Protein AF-A0A8H5D2M1-F1 (afdb_monomer_lite)

pLDDT: mean 74.21, std 16.12, range [40.91, 96.0]

InterPro domains:
  IPR021278 ATP synthase subunit K [PF11022] (2-75)
  IPR021278 ATP synthase subunit K [PTHR28074] (1-77)

Sequence (78 aa):
MTYTILGRAVRNEHLALGVLLTAFGGGYFASRGGSSSSRPVPQSVQQAKASVPVSAGSSEEEEFIKKFVEEAEKENKH

Secondary structure (DSSP, 8-state):
-EEEETTEEEEHHHHHHHHHHHHHHHHHHHHS--SSSS----SSHHHHHHHS----SSHHHHHHHHHHHHHHHHHTT-

Foldseek 3Di:
DWDQDPNDTHDPVVVVVVVVCCVVVVVCVVPVDDPDDPDPPQPDLVSVVVPDPLPDVDPVVSVVVVVVSVVVVVVVVD

Structure (mmCIF, N/CA/C/O backbone):
data_AF-A0A8H5D2M1-F1
#
_entry.id   AF-A0A8H5D2M1-F1
#
loop_
_atom_site.group_PDB
_atom_site.id
_atom_site.type_symbol
_atom_site.label_atom_id
_atom_site.label_alt_id
_atom_site.label_comp_id
_atom_site.label_asym_id
_atom_site.label_entity_id
_atom_site.label_seq_id
_atom_site.pdbx_PDB_ins_code
_atom_site.Cartn_x
_atom_site.Cartn_y
_atom_site.Cartn_z
_atom_site.occupancy
_atom_site.B_iso_or_equiv
_atom_site.auth_seq_id
_atom_site.auth_comp_id
_atom_site.auth_asym_id
_atom_site.auth_atom_id
_atom_site.pdbx_PDB_model_num
ATOM 1 N N . MET A 1 1 ? 16.808 6.546 -18.678 1.00 84.62 1 MET A N 1
ATOM 2 C CA . MET A 1 1 ? 17.097 5.117 -18.425 1.00 84.62 1 MET A CA 1
ATOM 3 C C . MET A 1 1 ? 15.884 4.279 -18.794 1.00 84.62 1 MET A C 1
ATOM 5 O O . MET A 1 1 ? 14.763 4.695 -18.504 1.00 84.62 1 MET A O 1
ATOM 9 N N . THR A 1 2 ? 16.109 3.137 -19.440 1.00 87.94 2 THR A N 1
ATOM 10 C CA . THR A 1 2 ? 15.063 2.234 -19.942 1.00 87.94 2 THR A CA 1
ATOM 11 C C . THR A 1 2 ? 15.362 0.824 -19.447 1.00 87.94 2 THR A C 1
ATOM 13 O O . THR A 1 2 ? 16.511 0.396 -19.509 1.00 87.94 2 THR A O 1
ATOM 16 N N . TYR A 1 3 ? 14.342 0.122 -18.962 1.00 90.00 3 TYR A N 1
ATOM 17 C CA . TYR A 1 3 ? 14.445 -1.234 -18.429 1.00 90.00 3 TYR A CA 1
ATOM 18 C C . TYR A 1 3 ? 13.646 -2.199 -19.299 1.00 90.00 3 TYR A C 1
ATOM 20 O O . TYR A 1 3 ? 12.542 -1.875 -19.730 1.00 90.00 3 TYR A O 1
ATOM 28 N N . THR A 1 4 ? 14.181 -3.391 -19.545 1.00 93.62 4 THR A N 1
ATOM 29 C CA . THR A 1 4 ? 13.453 -4.444 -20.261 1.00 93.62 4 THR A CA 1
ATOM 30 C C . THR A 1 4 ? 12.684 -5.290 -19.256 1.00 93.62 4 THR A C 1
ATOM 32 O O . THR A 1 4 ? 13.281 -6.017 -18.468 1.00 93.62 4 THR A O 1
ATOM 35 N N . ILE A 1 5 ? 11.358 -5.203 -19.286 1.00 89.69 5 ILE A N 1
ATOM 36 C CA . ILE A 1 5 ? 10.449 -5.953 -18.416 1.00 89.69 5 ILE A CA 1
ATOM 37 C C . ILE A 1 5 ? 9.566 -6.808 -19.321 1.00 89.69 5 ILE A C 1
ATOM 39 O O . ILE A 1 5 ? 8.925 -6.281 -20.228 1.00 89.69 5 ILE A O 1
ATOM 43 N N . LEU A 1 6 ? 9.557 -8.129 -19.112 1.00 91.44 6 LEU A N 1
ATOM 44 C CA . LEU A 1 6 ? 8.772 -9.080 -19.919 1.00 91.44 6 LEU A CA 1
ATOM 45 C C . LEU A 1 6 ? 8.985 -8.912 -21.443 1.00 91.44 6 LEU A C 1
ATOM 47 O O . LEU A 1 6 ? 8.046 -8.979 -22.232 1.00 91.44 6 LEU A O 1
ATOM 51 N N . GLY A 1 7 ? 10.224 -8.630 -21.861 1.00 92.38 7 GLY A N 1
ATOM 52 C CA . GLY A 1 7 ? 10.582 -8.424 -23.272 1.00 92.38 7 GLY A CA 1
ATOM 53 C C . GLY A 1 7 ? 10.163 -7.071 -23.863 1.00 92.38 7 GLY A C 1
ATOM 54 O O . GLY A 1 7 ? 10.350 -6.843 -25.056 1.00 92.38 7 GLY A O 1
ATOM 55 N N . ARG A 1 8 ? 9.618 -6.150 -23.058 1.00 91.50 8 ARG A N 1
ATOM 56 C CA . ARG A 1 8 ? 9.248 -4.792 -23.477 1.00 91.50 8 ARG A CA 1
ATOM 57 C C . ARG A 1 8 ? 10.157 -3.762 -22.818 1.00 91.50 8 ARG A C 1
ATOM 59 O O . ARG A 1 8 ? 10.430 -3.832 -21.624 1.00 91.50 8 ARG A O 1
ATOM 66 N N . ALA A 1 9 ? 10.596 -2.781 -23.599 1.00 92.06 9 ALA A N 1
ATOM 67 C CA . ALA A 1 9 ? 11.342 -1.639 -23.092 1.00 92.06 9 ALA A CA 1
ATOM 68 C C . ALA A 1 9 ? 10.390 -0.655 -22.389 1.00 92.06 9 ALA A C 1
ATOM 70 O O . ALA A 1 9 ? 9.508 -0.074 -23.020 1.00 92.06 9 ALA A O 1
ATOM 71 N N . VAL A 1 10 ? 10.576 -0.460 -21.085 1.00 90.12 10 VAL A N 1
ATOM 72 C CA . VAL A 1 10 ? 9.791 0.438 -20.230 1.00 90.12 10 VAL A CA 1
ATOM 73 C C . VAL A 1 10 ? 10.693 1.564 -19.734 1.00 90.12 10 VAL A C 1
ATOM 75 O O . VAL A 1 10 ? 11.780 1.328 -19.203 1.00 90.12 10 VAL A O 1
ATOM 78 N N . ARG A 1 11 ? 10.262 2.816 -19.907 1.00 92.44 11 ARG A N 1
ATOM 79 C CA . ARG A 1 11 ? 11.006 3.977 -19.399 1.00 92.44 11 ARG A CA 1
ATOM 80 C C . ARG A 1 11 ? 10.918 4.046 -17.877 1.00 92.44 11 ARG A C 1
ATOM 82 O O . ARG A 1 11 ? 9.858 3.801 -17.305 1.00 92.44 11 ARG A O 1
ATOM 89 N N . ASN A 1 12 ? 12.018 4.446 -17.239 1.00 92.19 12 ASN A N 1
ATOM 90 C CA . ASN A 1 12 ? 12.100 4.587 -15.782 1.00 92.19 12 ASN A CA 1
ATOM 91 C C . ASN A 1 12 ? 10.987 5.477 -15.198 1.00 92.19 12 ASN A C 1
ATOM 93 O O . ASN A 1 12 ? 10.433 5.156 -14.156 1.00 92.19 12 ASN A O 1
ATOM 97 N N . GLU A 1 13 ? 10.632 6.566 -15.884 1.00 89.69 13 GLU A N 1
ATOM 98 C CA . GLU A 1 13 ? 9.593 7.505 -15.437 1.00 89.69 13 GLU A CA 1
ATOM 99 C C . GLU A 1 13 ? 8.212 6.841 -15.297 1.00 89.69 13 GLU A C 1
ATOM 101 O O . GLU A 1 13 ? 7.528 7.029 -14.296 1.00 89.69 13 GLU A O 1
ATOM 106 N N . HIS A 1 14 ? 7.826 5.990 -16.249 1.00 90.38 14 HIS A N 1
ATOM 107 C CA . HIS A 1 14 ? 6.550 5.273 -16.202 1.00 90.38 14 HIS A CA 1
ATOM 108 C C . HIS A 1 14 ? 6.582 4.113 -15.211 1.00 90.38 14 HIS A C 1
ATOM 110 O O . HIS A 1 14 ? 5.582 3.844 -14.551 1.00 90.38 14 HIS A O 1
ATOM 116 N N . LEU A 1 15 ? 7.734 3.453 -15.076 1.00 93.06 15 LEU A N 1
ATOM 117 C CA . LEU A 1 15 ? 7.918 2.394 -14.091 1.00 93.06 15 LEU A CA 1
ATOM 118 C C . LEU A 1 15 ? 7.777 2.939 -12.665 1.00 93.06 15 LEU A C 1
ATOM 120 O O . LEU A 1 15 ? 7.021 2.387 -11.871 1.00 93.06 15 LEU A O 1
ATOM 124 N N . ALA A 1 16 ? 8.449 4.052 -12.365 1.00 93.44 16 ALA A N 1
ATOM 125 C CA . ALA A 1 16 ? 8.367 4.708 -11.067 1.00 93.44 16 ALA A CA 1
ATOM 126 C C . ALA A 1 16 ? 6.929 5.144 -10.749 1.00 93.44 16 ALA A C 1
ATOM 128 O O . ALA A 1 16 ? 6.415 4.828 -9.678 1.00 93.44 16 ALA A O 1
ATOM 129 N N . LEU A 1 17 ? 6.246 5.794 -11.698 1.00 95.25 17 LEU A N 1
ATOM 130 C CA . LEU A 1 17 ? 4.848 6.199 -11.519 1.00 95.25 17 LEU A CA 1
ATOM 131 C C . LEU A 1 17 ? 3.912 4.999 -11.320 1.00 95.25 17 LEU A C 1
ATOM 133 O O . LEU A 1 17 ? 3.042 5.048 -10.454 1.00 95.25 17 LEU A O 1
ATOM 137 N N . GLY A 1 18 ? 4.105 3.912 -12.069 1.00 94.06 18 GLY A N 1
ATOM 138 C CA . GLY A 1 18 ? 3.311 2.691 -11.934 1.00 94.06 18 GLY A CA 1
ATOM 139 C C . GLY A 1 18 ? 3.480 2.022 -10.571 1.00 94.06 18 GLY A C 1
ATOM 140 O O . GLY A 1 18 ? 2.488 1.633 -9.955 1.00 94.06 18 GLY A O 1
ATOM 141 N N . VAL A 1 19 ? 4.714 1.937 -10.063 1.00 94.75 19 VAL A N 1
ATOM 142 C CA . VAL A 1 19 ? 4.996 1.387 -8.726 1.00 94.75 19 VAL A CA 1
ATOM 143 C C . VAL A 1 19 ? 4.357 2.248 -7.642 1.00 94.75 19 VAL A C 1
ATOM 145 O O . VAL A 1 19 ? 3.672 1.708 -6.778 1.00 94.75 19 VAL A O 1
ATOM 148 N N . LEU A 1 20 ? 4.517 3.573 -7.707 1.00 95.44 20 LEU A N 1
ATOM 149 C CA . LEU A 1 20 ? 3.922 4.484 -6.727 1.00 95.44 20 LEU A CA 1
ATOM 150 C C . LEU A 1 20 ? 2.392 4.389 -6.744 1.00 95.44 20 LEU A C 1
ATOM 152 O O . LEU A 1 20 ? 1.778 4.194 -5.700 1.00 95.44 20 LEU A O 1
ATOM 156 N N . LEU A 1 21 ? 1.768 4.443 -7.922 1.00 96.00 21 LEU A N 1
ATOM 157 C CA . LEU A 1 21 ? 0.315 4.336 -8.053 1.00 96.00 21 LEU A CA 1
ATOM 158 C C . LEU A 1 21 ? -0.209 2.982 -7.564 1.00 96.00 21 LEU A C 1
ATOM 160 O O . LEU A 1 21 ? -1.247 2.931 -6.914 1.00 96.00 21 LEU A O 1
ATOM 164 N N . THR A 1 22 ? 0.517 1.895 -7.822 1.00 95.50 22 THR A N 1
ATOM 165 C CA . THR A 1 22 ? 0.145 0.559 -7.336 1.00 95.50 22 THR A CA 1
ATOM 166 C C . THR A 1 22 ? 0.304 0.453 -5.822 1.00 95.50 22 THR A C 1
ATOM 168 O O . THR A 1 22 ? -0.573 -0.092 -5.161 1.00 95.50 22 THR A O 1
ATOM 171 N N . ALA A 1 23 ? 1.380 0.998 -5.255 1.00 95.00 23 ALA A N 1
ATOM 172 C CA . ALA A 1 23 ? 1.620 0.978 -3.816 1.00 95.00 23 ALA A CA 1
ATOM 173 C C . ALA A 1 23 ? 0.567 1.801 -3.058 1.00 95.00 23 ALA A C 1
ATOM 175 O O . ALA A 1 23 ? -0.069 1.291 -2.137 1.00 95.00 23 ALA A O 1
ATOM 176 N N . PHE A 1 24 ? 0.327 3.046 -3.476 1.00 93.31 24 PHE A N 1
ATOM 177 C CA . PHE A 1 24 ? -0.664 3.915 -2.839 1.00 93.31 24 PHE A CA 1
ATOM 178 C C . PHE A 1 24 ? -2.095 3.481 -3.144 1.00 93.31 24 PHE A C 1
ATOM 180 O O . PHE A 1 24 ? -2.911 3.401 -2.233 1.00 93.31 24 PHE A O 1
ATOM 187 N N . GLY A 1 25 ? -2.407 3.162 -4.400 1.00 92.88 25 GLY A N 1
ATOM 188 C CA . GLY A 1 25 ? -3.728 2.692 -4.807 1.00 92.88 25 GLY A CA 1
ATOM 189 C C . GLY A 1 25 ? -4.065 1.350 -4.169 1.00 92.88 25 GLY A C 1
ATOM 190 O O . GLY A 1 25 ? -5.115 1.216 -3.553 1.00 92.88 25 GLY A O 1
ATOM 191 N N . GLY A 1 26 ? -3.156 0.378 -4.240 1.00 91.06 26 GLY A N 1
ATOM 192 C CA . GLY A 1 26 ? -3.314 -0.934 -3.617 1.00 91.06 26 GLY A CA 1
ATOM 193 C C . GLY A 1 26 ? -3.411 -0.848 -2.096 1.00 91.06 26 GLY A C 1
ATOM 194 O O . GLY A 1 26 ? -4.318 -1.435 -1.516 1.00 91.06 26 GLY A O 1
ATOM 195 N N . GLY A 1 27 ? -2.550 -0.053 -1.453 1.00 89.25 27 GLY A N 1
ATOM 196 C CA . GLY A 1 27 ? -2.623 0.216 -0.016 1.00 89.25 27 GLY A CA 1
ATOM 197 C C . GLY A 1 27 ? -3.937 0.887 0.390 1.00 89.25 27 GLY A C 1
ATOM 198 O O . GLY A 1 27 ? -4.576 0.464 1.352 1.00 89.25 27 GLY A O 1
ATOM 199 N N . TYR A 1 28 ? -4.398 1.880 -0.372 1.00 88.31 28 TYR A N 1
ATOM 200 C CA . TYR A 1 28 ? -5.689 2.532 -0.160 1.00 88.31 28 TYR A CA 1
ATOM 201 C C . TYR A 1 28 ? -6.859 1.564 -0.352 1.00 88.31 28 TYR A C 1
ATOM 203 O O . TYR A 1 28 ? -7.734 1.510 0.498 1.00 88.31 28 TYR A O 1
ATOM 211 N N . PHE A 1 29 ? -6.878 0.747 -1.406 1.00 86.31 29 PHE A N 1
ATOM 212 C CA . PHE A 1 29 ? -7.941 -0.243 -1.608 1.00 86.31 29 PHE A CA 1
ATOM 213 C C . PHE A 1 29 ? -7.929 -1.353 -0.552 1.00 86.31 29 PHE A C 1
ATOM 215 O O . PHE A 1 29 ? -8.994 -1.791 -0.130 1.00 86.31 29 PHE A O 1
ATOM 222 N N . ALA A 1 30 ? -6.752 -1.783 -0.096 1.00 84.56 30 ALA A N 1
ATOM 223 C CA . ALA A 1 30 ? -6.626 -2.785 0.959 1.00 84.56 30 ALA A CA 1
ATOM 224 C C . ALA A 1 30 ? -7.037 -2.245 2.339 1.00 84.56 30 ALA A C 1
ATOM 226 O O . ALA A 1 30 ? -7.576 -2.990 3.154 1.00 84.56 30 ALA A O 1
ATOM 227 N N . SER A 1 31 ? -6.797 -0.958 2.608 1.00 83.56 31 SER A N 1
ATOM 228 C CA . SER A 1 31 ? -7.135 -0.316 3.887 1.00 83.56 31 SER A CA 1
ATOM 229 C C . SER A 1 31 ? -8.531 0.305 3.916 1.00 83.56 31 SER A C 1
ATOM 231 O O . SER A 1 31 ? -9.121 0.442 4.988 1.00 83.56 31 S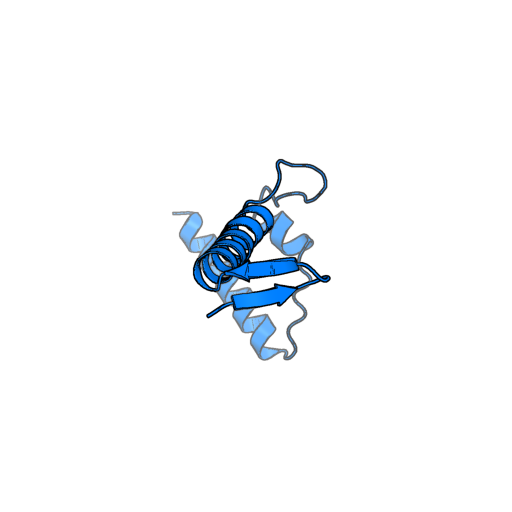ER A O 1
ATOM 233 N N . ARG A 1 32 ? -9.098 0.653 2.757 1.00 76.81 32 ARG A N 1
ATOM 234 C CA . ARG A 1 32 ? -10.463 1.163 2.626 1.00 76.81 32 ARG A CA 1
ATOM 235 C C . ARG A 1 32 ? -11.434 -0.000 2.751 1.00 76.81 32 ARG A C 1
ATOM 237 O O . ARG A 1 32 ? -11.917 -0.521 1.750 1.00 76.81 32 ARG A O 1
ATOM 244 N N . GLY A 1 33 ? -11.655 -0.416 3.998 1.00 64.75 33 GLY A N 1
ATOM 245 C CA . GLY A 1 33 ? -12.505 -1.534 4.388 1.00 64.75 33 GLY A CA 1
ATOM 246 C C . GLY A 1 33 ? -13.739 -1.654 3.498 1.00 64.75 33 GLY A C 1
ATOM 247 O O . GLY A 1 33 ? -14.532 -0.719 3.381 1.00 64.75 33 GLY A O 1
ATOM 248 N N . GLY A 1 34 ? -13.854 -2.800 2.824 1.00 61.25 34 GLY A N 1
ATOM 249 C CA . GLY A 1 34 ? -14.984 -3.102 1.957 1.00 61.25 34 GLY A CA 1
ATOM 250 C C . GLY A 1 34 ? -16.296 -3.058 2.738 1.00 61.25 34 GLY A C 1
ATOM 251 O O . GLY A 1 34 ? -16.354 -3.456 3.902 1.00 61.25 34 GLY A O 1
ATOM 252 N N . SER A 1 35 ? -17.349 -2.566 2.088 1.00 60.25 35 SER A N 1
ATOM 253 C CA . SER A 1 35 ? -18.710 -2.560 2.616 1.00 60.25 35 SER A CA 1
ATOM 254 C C . SER A 1 35 ? -19.099 -3.958 3.104 1.00 60.25 35 SER A C 1
ATOM 256 O O . SER A 1 35 ? -19.223 -4.878 2.298 1.00 60.25 35 SER A O 1
ATOM 258 N N . SER A 1 36 ? -19.261 -4.090 4.422 1.00 58.44 36 SER A N 1
ATOM 259 C CA . SER A 1 36 ? -20.104 -5.063 5.126 1.00 58.44 36 SER A CA 1
ATOM 260 C C . SER A 1 36 ? -20.511 -6.311 4.331 1.00 58.44 36 SER A C 1
ATOM 262 O O . SER A 1 36 ? -21.624 -6.405 3.820 1.00 5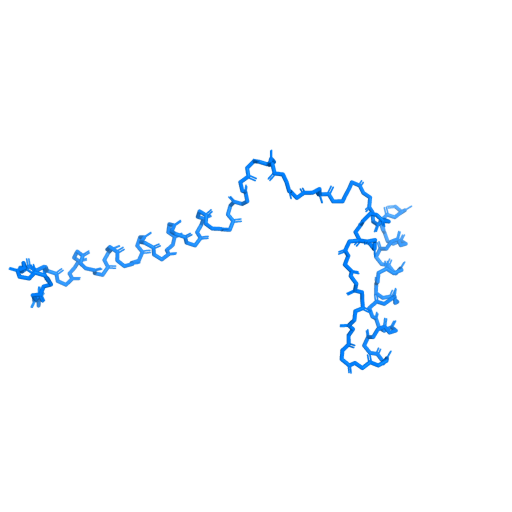8.44 36 SER A O 1
ATOM 264 N N . SER A 1 37 ? -19.643 -7.316 4.334 1.00 52.66 37 SER A N 1
ATOM 265 C CA . SER A 1 37 ? -20.085 -8.700 4.476 1.00 52.66 37 SER A CA 1
ATOM 266 C C . SER A 1 37 ? -19.005 -9.463 5.243 1.00 52.66 37 SER A C 1
ATOM 268 O O . SER A 1 37 ? -17.834 -9.413 4.887 1.00 52.66 37 SER A O 1
ATOM 270 N N . SER A 1 38 ? -19.416 -10.086 6.347 1.00 53.69 38 SER A N 1
ATOM 271 C CA . SER A 1 38 ? -18.682 -11.059 7.174 1.00 53.69 38 SER A CA 1
ATOM 272 C C . SER A 1 38 ? -17.576 -10.625 8.150 1.00 53.69 38 SER A C 1
ATOM 274 O O . SER A 1 38 ? -16.874 -11.500 8.653 1.00 53.69 38 SER A O 1
ATOM 276 N N . ARG A 1 39 ? -17.467 -9.356 8.562 1.00 52.81 39 ARG A N 1
ATOM 277 C CA . ARG A 1 39 ? -16.916 -9.074 9.904 1.00 52.81 39 ARG A CA 1
ATOM 278 C C . ARG A 1 39 ? -17.955 -8.304 10.707 1.00 52.81 39 ARG A C 1
ATOM 280 O O . ARG A 1 39 ? -18.263 -7.180 10.313 1.00 52.81 39 ARG A O 1
ATOM 287 N N . PRO A 1 40 ? -18.546 -8.890 11.766 1.00 49.94 40 PRO A N 1
ATOM 288 C CA . PRO A 1 40 ? -19.396 -8.119 12.653 1.00 49.94 40 PRO A CA 1
ATOM 289 C C . PRO A 1 40 ? -18.506 -7.031 13.245 1.00 49.94 40 PRO A C 1
ATOM 291 O O . PRO A 1 40 ? -17.603 -7.317 14.027 1.00 49.94 40 PRO A O 1
ATOM 294 N N . VAL A 1 41 ? -18.711 -5.791 12.802 1.00 56.44 41 VAL A N 1
ATOM 295 C CA . VAL A 1 41 ? -18.223 -4.634 13.542 1.00 56.44 41 VAL A CA 1
ATOM 296 C C . VAL A 1 41 ? -18.907 -4.752 14.899 1.00 56.44 41 VAL A C 1
ATOM 298 O O . VAL A 1 41 ? -20.141 -4.782 14.926 1.00 56.44 41 VAL A O 1
ATOM 301 N N . PRO A 1 42 ? -18.158 -4.924 15.997 1.00 52.53 42 PRO A N 1
ATOM 302 C CA . PRO A 1 42 ? -18.772 -5.054 17.300 1.00 52.53 42 PRO A CA 1
ATOM 303 C C . PRO A 1 42 ? -19.561 -3.773 17.574 1.00 52.53 42 PRO A C 1
ATOM 305 O O . PRO A 1 42 ? -18.990 -2.692 17.678 1.00 52.53 42 PRO A O 1
ATOM 308 N N . GLN A 1 43 ? -20.888 -3.889 17.633 1.00 56.34 43 GLN A N 1
ATOM 309 C CA . GLN A 1 43 ? -21.800 -2.758 17.836 1.00 56.34 43 GLN A CA 1
ATOM 310 C C . GLN A 1 43 ? -21.779 -2.256 19.285 1.00 56.34 43 GLN A C 1
ATOM 312 O O . GLN A 1 43 ? -22.429 -1.271 19.624 1.00 56.34 43 GLN A O 1
ATOM 317 N N . SER A 1 44 ? -21.023 -2.933 20.148 1.00 54.44 44 SER A N 1
ATOM 318 C CA . SER A 1 44 ? -20.757 -2.531 21.516 1.00 54.44 44 SER A CA 1
ATOM 319 C C . SER A 1 44 ? -19.357 -2.972 21.936 1.00 54.44 44 SER A C 1
ATOM 321 O O . SER A 1 44 ? -18.817 -3.972 21.454 1.00 54.44 44 SER A O 1
ATOM 323 N N . VAL A 1 45 ? -18.789 -2.253 22.901 1.00 56.72 45 VAL A N 1
ATOM 324 C CA . VAL A 1 45 ? -17.511 -2.581 23.557 1.00 56.72 45 VAL A CA 1
ATOM 325 C C . VAL A 1 45 ? -17.503 -4.017 24.111 1.00 56.72 45 VAL A C 1
ATOM 327 O O . VAL A 1 45 ? -16.491 -4.712 24.049 1.00 56.72 45 VAL A O 1
ATOM 330 N N . GLN A 1 46 ? -18.664 -4.524 24.545 1.00 54.62 46 GLN A N 1
ATOM 331 C CA . GLN A 1 46 ? -18.839 -5.911 24.994 1.00 54.62 46 GLN A CA 1
ATOM 332 C C . GLN A 1 46 ? -18.670 -6.937 23.864 1.00 54.62 46 GLN A C 1
ATOM 334 O O . GLN A 1 46 ? -18.115 -8.013 24.076 1.00 54.62 46 GLN A O 1
ATOM 339 N N . GLN A 1 47 ? -19.107 -6.607 22.649 1.00 54.38 47 GLN A N 1
ATOM 340 C CA . GLN A 1 47 ? -18.979 -7.480 21.483 1.00 54.38 47 GLN A CA 1
ATOM 341 C C . GLN A 1 47 ? -17.535 -7.490 20.946 1.00 54.38 47 GLN A C 1
ATOM 343 O O . GLN A 1 47 ? -17.075 -8.504 20.422 1.00 54.38 47 GLN A O 1
ATOM 348 N N . ALA A 1 48 ? -16.788 -6.398 21.155 1.00 55.38 48 ALA A N 1
ATOM 349 C CA . ALA A 1 48 ? -15.355 -6.328 20.871 1.00 55.38 48 ALA A CA 1
ATOM 350 C C . ALA A 1 48 ? -14.558 -7.215 21.841 1.00 55.38 48 ALA A C 1
ATOM 352 O O . ALA A 1 48 ? -13.737 -8.015 21.389 1.00 55.38 48 ALA A O 1
ATOM 353 N N . LYS A 1 49 ? -14.888 -7.156 23.144 1.00 55.97 49 LYS A N 1
ATOM 354 C CA . LYS A 1 49 ? -14.333 -8.030 24.198 1.00 55.97 49 LYS A CA 1
ATOM 355 C C . LYS A 1 49 ? -14.572 -9.521 23.926 1.00 55.97 49 LYS A C 1
ATOM 357 O O . LYS A 1 49 ? -13.710 -10.334 24.230 1.00 55.97 49 LYS A O 1
ATOM 362 N N . ALA A 1 50 ? -15.712 -9.884 23.334 1.00 58.66 50 ALA A N 1
ATOM 363 C CA . ALA A 1 50 ? -16.029 -11.275 23.000 1.00 58.66 50 ALA A CA 1
ATOM 364 C C . ALA A 1 50 ? -15.315 -11.796 21.735 1.00 58.66 50 ALA A C 1
ATOM 366 O O . ALA A 1 50 ? -15.146 -13.005 21.592 1.00 58.66 50 ALA A O 1
ATOM 367 N N . SER A 1 51 ? -14.920 -10.914 20.806 1.00 56.22 51 SER A N 1
ATOM 368 C CA . SER A 1 51 ? -14.317 -11.323 19.523 1.00 56.22 51 SER A CA 1
ATOM 369 C C . SER A 1 51 ? -12.786 -11.326 19.516 1.00 56.22 51 SER A C 1
ATOM 371 O O . SER A 1 51 ? -12.184 -11.970 18.657 1.00 56.22 51 SER A O 1
ATOM 373 N N . VAL A 1 52 ? -12.158 -10.615 20.456 1.00 59.66 52 VAL A N 1
ATOM 374 C CA . VAL A 1 52 ? -10.701 -10.525 20.569 1.00 59.66 52 VAL A CA 1
ATOM 375 C C . VAL A 1 52 ? -10.273 -11.318 21.801 1.00 59.66 52 VAL A C 1
ATOM 377 O O . VAL A 1 52 ? -10.423 -10.815 22.915 1.00 59.66 52 VAL A O 1
ATOM 380 N N . PRO A 1 53 ? -9.761 -12.555 21.650 1.00 58.78 53 PRO A N 1
ATOM 381 C CA . PRO A 1 53 ? -9.132 -13.235 22.770 1.00 58.78 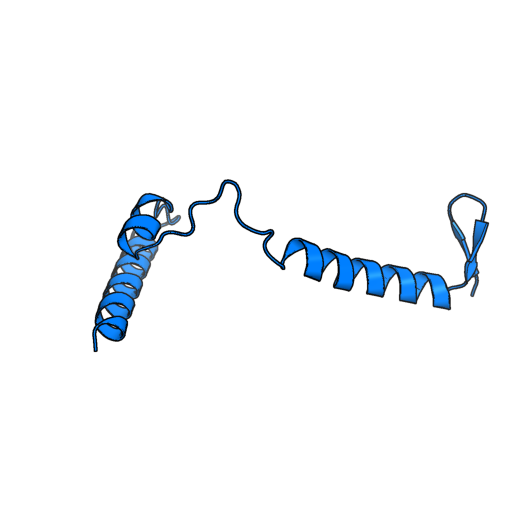53 PRO A CA 1
ATOM 382 C C . PRO A 1 53 ? -7.957 -12.372 23.241 1.00 58.78 53 PRO A C 1
ATOM 384 O O . PRO A 1 53 ? -7.001 -12.154 22.497 1.00 58.78 53 PRO A O 1
ATOM 387 N N . VAL A 1 54 ? -8.052 -11.845 24.464 1.00 59.97 54 VAL A N 1
ATOM 388 C CA . VAL A 1 54 ? -6.951 -11.151 25.140 1.00 59.97 54 VAL A CA 1
ATOM 389 C C . VAL A 1 54 ? -5.944 -12.224 25.537 1.00 59.97 54 VAL A C 1
ATOM 391 O O . VAL A 1 54 ? -5.972 -12.722 26.651 1.00 59.97 54 VAL A O 1
ATOM 394 N N . SER A 1 55 ? -5.136 -12.660 24.577 1.00 56.12 55 SER A N 1
ATOM 395 C CA . SER A 1 55 ? -4.003 -13.551 24.797 1.00 56.12 55 SER A CA 1
ATOM 396 C C . SER A 1 55 ? -2.755 -12.710 24.576 1.00 56.12 55 SER A C 1
ATOM 398 O O . SER A 1 55 ? -2.223 -12.665 23.466 1.00 56.12 55 SER A O 1
ATOM 400 N N . ALA A 1 56 ? -2.341 -11.967 25.603 1.00 55.97 56 ALA A N 1
ATOM 401 C CA . ALA A 1 56 ? -1.046 -11.297 25.572 1.00 55.97 56 ALA A CA 1
ATOM 402 C C . ALA A 1 56 ? 0.045 -12.318 25.927 1.00 55.97 56 ALA A C 1
ATOM 404 O O . ALA A 1 56 ? -0.223 -13.332 26.569 1.00 55.97 56 ALA A O 1
ATOM 405 N N . GLY A 1 57 ? 1.283 -12.091 25.487 1.00 57.50 57 GLY A N 1
ATOM 406 C CA . GLY A 1 57 ? 2.387 -13.027 25.736 1.00 57.50 57 GLY A CA 1
ATOM 407 C C . GLY A 1 57 ? 2.811 -13.116 27.210 1.00 57.50 57 GLY A C 1
ATOM 408 O O . GLY A 1 57 ? 3.609 -13.986 27.553 1.00 57.50 57 GLY A O 1
ATOM 409 N N . SER A 1 58 ? 2.293 -12.230 28.071 1.00 63.56 58 SER A N 1
ATOM 410 C CA . SER A 1 58 ? 2.618 -12.112 29.494 1.00 63.56 58 SER A CA 1
ATOM 411 C C . SER A 1 58 ? 1.405 -11.653 30.317 1.00 63.56 58 SER A C 1
ATOM 413 O O . SER A 1 58 ? 0.619 -10.816 29.872 1.00 63.56 58 SER A O 1
ATOM 415 N N . SER A 1 59 ? 1.289 -12.155 31.553 1.00 69.25 59 SER A N 1
ATOM 416 C CA . SER A 1 59 ? 0.197 -11.836 32.492 1.00 69.25 59 SER A CA 1
ATOM 417 C C . SER A 1 59 ? 0.093 -10.338 32.812 1.00 69.25 59 SER A C 1
ATOM 419 O O . SER A 1 59 ? -1.004 -9.832 33.032 1.00 69.25 59 SER A O 1
ATOM 421 N N . GLU A 1 60 ? 1.216 -9.616 32.826 1.00 68.38 60 GLU A N 1
ATOM 422 C CA . GLU A 1 60 ? 1.242 -8.173 33.113 1.00 68.38 60 GLU A CA 1
ATOM 423 C C . GLU A 1 60 ? 0.641 -7.342 31.972 1.00 68.38 60 GLU A C 1
ATOM 425 O O . GLU A 1 60 ? -0.054 -6.354 32.214 1.00 68.38 60 GLU A O 1
ATOM 430 N N . GLU A 1 61 ? 0.850 -7.763 30.723 1.00 60.12 61 GLU A N 1
ATOM 431 C CA . GLU A 1 61 ? 0.276 -7.083 29.561 1.00 60.12 61 GLU A CA 1
ATOM 432 C C . GLU A 1 61 ? -1.244 -7.273 29.506 1.00 60.12 61 GLU A C 1
ATOM 434 O O . GLU A 1 61 ? -1.974 -6.345 29.156 1.00 60.12 61 GLU A O 1
ATOM 439 N N . GLU A 1 62 ? -1.753 -8.436 29.920 1.00 67.94 62 GLU A N 1
ATOM 440 C CA . GLU A 1 62 ? -3.199 -8.662 30.003 1.00 67.94 62 GLU A CA 1
ATOM 441 C C . GLU A 1 62 ? -3.873 -7.758 31.039 1.00 67.94 62 GLU A C 1
ATOM 443 O O . GLU A 1 62 ? -4.961 -7.234 30.790 1.00 67.94 62 GLU A O 1
ATOM 448 N N . GLU A 1 63 ? -3.249 -7.562 32.202 1.00 76.88 63 GLU A N 1
ATOM 449 C CA . GLU A 1 63 ? -3.766 -6.659 33.234 1.00 76.88 63 GLU A CA 1
ATOM 450 C C . GLU A 1 63 ? -3.742 -5.199 32.784 1.00 76.88 63 GLU A C 1
ATOM 452 O O . GLU A 1 63 ? -4.695 -4.457 33.038 1.00 76.88 63 GLU A O 1
ATOM 457 N N . PHE A 1 64 ? -2.686 -4.794 32.079 1.00 79.62 64 PHE A N 1
ATOM 458 C CA . PHE A 1 64 ? -2.590 -3.467 31.485 1.00 79.62 64 PHE A CA 1
ATOM 459 C C . PHE A 1 64 ? -3.702 -3.225 30.454 1.00 79.62 64 PHE A C 1
ATOM 461 O O . PHE A 1 64 ? -4.407 -2.219 30.538 1.00 79.62 64 PHE A O 1
ATOM 468 N N . ILE A 1 65 ? -3.927 -4.173 29.535 1.00 78.50 65 ILE A N 1
ATOM 469 C CA . ILE A 1 65 ? -4.984 -4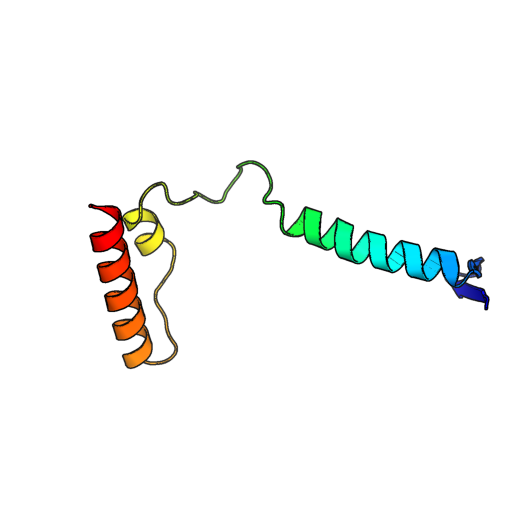.078 28.516 1.00 78.50 65 ILE A CA 1
ATOM 470 C C . ILE A 1 65 ? -6.369 -4.013 29.175 1.00 78.50 65 ILE A C 1
ATOM 472 O O . ILE A 1 65 ? -7.204 -3.205 28.767 1.00 78.50 65 ILE A O 1
ATOM 476 N N . LYS A 1 66 ? -6.619 -4.810 30.223 1.00 77.50 66 LYS A N 1
ATOM 477 C CA . LYS A 1 66 ? -7.885 -4.770 30.978 1.00 77.50 66 LYS A CA 1
ATOM 478 C C . LYS A 1 66 ? -8.125 -3.392 31.598 1.00 77.50 66 LYS A C 1
ATOM 480 O O . LYS A 1 66 ? -9.196 -2.825 31.392 1.00 77.50 66 LYS A O 1
ATOM 485 N N . LYS A 1 67 ? -7.124 -2.826 32.282 1.00 82.44 67 LYS A N 1
ATOM 486 C CA . LYS A 1 67 ? -7.217 -1.489 32.895 1.00 82.44 67 LYS A CA 1
ATOM 487 C C . LYS A 1 67 ? -7.440 -0.389 31.857 1.00 82.44 67 LYS A C 1
ATOM 489 O O . LYS A 1 67 ? -8.317 0.446 32.048 1.00 82.44 67 LYS A O 1
ATOM 494 N N . PHE A 1 68 ? -6.711 -0.431 30.742 1.00 83.31 68 PHE A N 1
ATOM 495 C CA . PHE A 1 68 ? -6.847 0.542 29.657 1.00 83.31 68 PHE A CA 1
ATOM 496 C C . PHE A 1 68 ? -8.256 0.530 29.042 1.00 83.31 68 PHE A C 1
ATOM 498 O O . PHE A 1 68 ? -8.855 1.579 28.816 1.00 83.31 68 PHE A O 1
ATOM 505 N N . VAL A 1 69 ? -8.824 -0.660 28.814 1.00 79.56 69 VAL A N 1
ATOM 506 C CA . VAL A 1 69 ? -10.1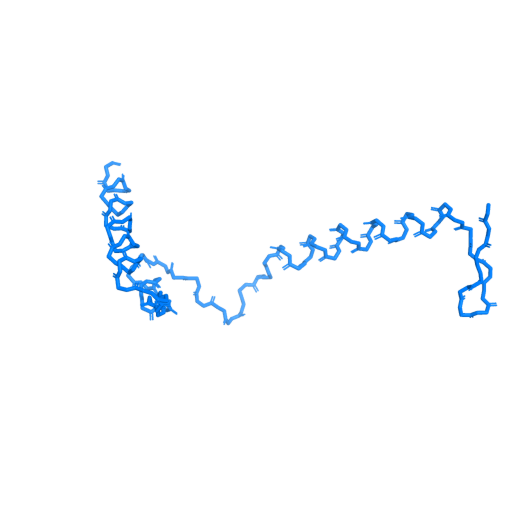88 -0.791 28.279 1.00 79.56 69 VAL A CA 1
ATOM 507 C C . VAL A 1 69 ? -11.239 -0.330 29.294 1.00 79.56 69 VAL A C 1
ATOM 509 O O . VAL A 1 69 ? -12.202 0.327 28.910 1.00 79.56 69 VAL A O 1
ATOM 512 N N . GLU A 1 70 ? -11.071 -0.640 30.581 1.00 78.31 70 GLU A N 1
ATOM 513 C CA . GLU A 1 70 ? -11.970 -0.157 31.640 1.00 78.31 70 GLU A CA 1
ATOM 514 C C . GLU A 1 70 ? -11.949 1.371 31.792 1.00 78.31 70 GLU A C 1
ATOM 516 O O . GLU A 1 70 ? -12.983 1.974 32.081 1.00 78.31 70 GLU A O 1
ATOM 521 N N . GLU A 1 71 ? -10.791 2.004 31.613 1.00 78.25 71 GLU A N 1
ATOM 522 C CA . GLU A 1 71 ? -10.639 3.459 31.662 1.00 78.25 71 GLU A CA 1
ATOM 523 C C . GLU A 1 71 ? -11.300 4.133 30.453 1.00 78.25 71 GLU A C 1
ATOM 525 O O . GLU A 1 71 ? -12.126 5.029 30.627 1.00 78.25 71 GLU A O 1
ATOM 530 N N . ALA A 1 72 ? -11.062 3.614 29.245 1.00 74.06 72 ALA A N 1
ATOM 531 C CA . ALA A 1 72 ? -11.703 4.099 28.023 1.00 74.06 72 ALA A CA 1
ATOM 532 C C . ALA A 1 72 ? -13.240 3.933 28.038 1.00 74.06 72 ALA A C 1
ATOM 534 O O . ALA A 1 72 ? -13.969 4.766 27.488 1.00 74.06 72 ALA A O 1
ATOM 535 N N . GLU A 1 73 ? -13.754 2.874 28.681 1.00 66.56 73 GLU A N 1
ATOM 536 C CA . GLU A 1 73 ? -15.195 2.667 28.897 1.00 66.56 73 GLU A CA 1
ATOM 537 C C . GLU A 1 73 ? -15.796 3.675 29.890 1.00 66.56 73 GLU A C 1
ATOM 539 O O . GLU A 1 73 ? -16.962 4.046 29.742 1.00 66.56 73 GLU A O 1
ATOM 544 N N . LYS A 1 74 ? -15.031 4.127 30.891 1.00 72.06 74 LYS A N 1
ATOM 545 C CA . LYS A 1 74 ? -15.467 5.170 31.836 1.00 72.06 74 LYS A CA 1
ATOM 546 C C . LYS A 1 74 ? -15.454 6.553 31.191 1.00 72.06 74 LYS A C 1
ATOM 548 O O . LYS A 1 74 ? -16.381 7.324 31.421 1.00 72.06 74 LYS A O 1
ATOM 553 N N . GLU A 1 75 ? -14.453 6.839 30.362 1.00 63.31 75 GLU A N 1
ATOM 554 C CA . GLU A 1 75 ? -14.314 8.117 29.655 1.00 63.31 75 GLU A CA 1
ATOM 555 C C . GLU A 1 75 ? -15.418 8.323 28.602 1.00 63.31 75 GLU A C 1
ATOM 557 O O . GLU A 1 75 ? -15.970 9.411 28.498 1.00 63.31 75 GLU A O 1
ATOM 562 N N . ASN A 1 76 ? -15.838 7.269 27.890 1.00 54.66 76 ASN A N 1
ATOM 563 C CA . ASN A 1 76 ? -16.934 7.340 26.905 1.00 54.66 76 ASN A CA 1
ATOM 564 C C . ASN A 1 76 ? -18.346 7.453 27.513 1.00 54.66 76 ASN A C 1
ATOM 566 O O . ASN A 1 76 ? -19.326 7.565 26.774 1.00 54.66 76 ASN A O 1
ATOM 570 N N . LYS A 1 77 ? -18.483 7.354 28.840 1.00 52.78 77 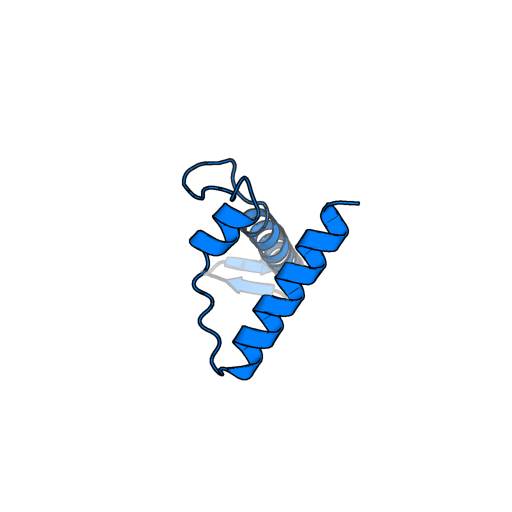LYS A N 1
ATOM 571 C CA . LYS A 1 77 ? -19.778 7.395 29.539 1.00 52.78 77 LYS A CA 1
ATOM 572 C C . LYS A 1 77 ? -20.072 8.740 30.215 1.00 52.78 77 LYS A C 1
ATOM 574 O O . LYS A 1 77 ? -21.072 8.823 30.930 1.00 52.78 77 LYS A O 1
ATOM 579 N N . HIS A 1 78 ? -19.224 9.745 29.989 1.00 40.91 78 HIS A N 1
ATOM 580 C CA . HIS A 1 78 ? -19.373 11.123 30.456 1.00 40.91 78 HIS A CA 1
ATOM 581 C C . HIS A 1 78 ? -19.680 12.090 29.312 1.00 40.91 78 HIS A C 1
ATOM 583 O O . HIS A 1 78 ? -19.128 11.901 28.208 1.00 40.91 78 HIS A O 1
#

Organism: NCBI:txid201217

Radius of gyration: 22.74 Å; chains: 1; bounding box: 39×25×57 Å